Protein AF-A0A846E7K7-F1 (afdb_monomer)

Secondary structure (DSSP, 8-state):
--------HHHHTTPEEE-TTT--EEEEEEEEEEETTTTEEEEEEEEP------

Solvent-accessible surface area (backbone atoms only — not comparable to full-atom values): 3635 Å² total; per-residue (Å²): 133,84,76,80,86,82,77,58,72,74,74,50,46,68,37,74,44,59,44,90,90,78,64,49,72,71,27,24,30,71,45,78,40,62,43,75,93,78,72,40,81,76,48,70,44,67,41,70,78,80,80,78,81,131

Radius of gyration: 14.15 Å; Cα contacts (8 Å, |Δi|>4): 69; chains: 1; bounding box: 27×22×49 Å

Mean predicted aligned error: 6.05 Å

pLDDT: mean 88.23, std 15.23, range [44.31, 98.38]

Sequence (54 aa):
MTSEQISQRSDLLGTQVITRDTGKRLGVVSQLWVDIDRREVVAFSLRENLITGL

Nearest PDB structures (foldseek):
  1pm3-assembly1_B  TM=8.923E-01  e=9.088E-02  Methanothermobacter thermautotrophicus
  8onw-assembly2_C  TM=8.928E-01  e=4.546E-01  Archaeoglobus fulgidus
  3g7f-assembly1_H  TM=7.091E-01  e=1.087E+00  Blastochloris viridis
  9k3q-assembly1_H  TM=7.084E-01  e=1.243E+00  Rhodospirillum rubrum

Foldseek 3Di:
DPPDDDDDPVRQFQDWDADPPPRDTPATFHDWDAPPVVRDTDDTDGDHPPPPDD

Structure (mmCIF, N/CA/C/O backbone):
data_AF-A0A846E7K7-F1
#
_entry.id   AF-A0A846E7K7-F1
#
loop_
_atom_site.group_PDB
_atom_site.id
_atom_site.type_symbol
_atom_site.label_atom_id
_atom_site.label_alt_id
_atom_site.label_comp_id
_atom_site.label_asym_id
_atom_site.label_entity_id
_atom_site.label_seq_id
_atom_site.pdbx_PDB_ins_code
_atom_site.Cartn_x
_atom_site.Cartn_y
_atom_site.Cartn_z
_atom_site.occupancy
_atom_site.B_iso_or_equiv
_atom_site.auth_seq_id
_atom_site.auth_comp_id
_atom_site.auth_asym_id
_atom_site.auth_atom_id
_atom_site.pdbx_PDB_model_num
ATOM 1 N N . MET A 1 1 ? 15.212 3.208 24.815 1.00 47.66 1 MET A N 1
ATOM 2 C CA . MET A 1 1 ? 14.001 3.863 24.284 1.00 47.66 1 MET A CA 1
ATOM 3 C C . MET A 1 1 ? 14.094 3.788 22.774 1.00 47.66 1 MET A C 1
ATOM 5 O O . MET A 1 1 ? 14.958 4.440 22.204 1.00 47.66 1 MET A O 1
ATOM 9 N N . THR A 1 2 ? 13.329 2.914 22.132 1.00 56.72 2 THR A N 1
ATOM 10 C CA . THR A 1 2 ? 13.213 2.931 20.670 1.00 56.72 2 THR A CA 1
ATOM 11 C C . THR A 1 2 ? 12.369 4.144 20.310 1.00 56.72 2 THR A C 1
ATOM 13 O O . THR A 1 2 ? 11.224 4.225 20.741 1.00 56.72 2 THR A O 1
ATOM 16 N N . SER A 1 3 ? 12.949 5.118 19.608 1.00 72.19 3 SER A N 1
ATOM 17 C CA . SER A 1 3 ? 12.170 6.230 19.063 1.00 72.19 3 SER A CA 1
ATOM 18 C C . SER A 1 3 ? 11.126 5.641 18.127 1.00 72.19 3 SER A C 1
ATOM 20 O O . SER A 1 3 ? 11.493 4.977 17.158 1.00 72.19 3 SER A O 1
ATOM 22 N N . GLU A 1 4 ? 9.845 5.852 18.411 1.00 76.31 4 GLU A N 1
ATOM 23 C CA . GLU A 1 4 ? 8.810 5.544 17.432 1.00 76.31 4 GLU A CA 1
ATOM 24 C C . GLU A 1 4 ? 9.067 6.410 16.200 1.00 76.31 4 GLU A C 1
ATOM 26 O O . GLU A 1 4 ? 9.165 7.637 16.284 1.00 76.31 4 GLU A O 1
ATOM 31 N N . GLN A 1 5 ? 9.273 5.763 15.057 1.00 81.19 5 GLN A N 1
ATOM 32 C CA . GLN A 1 5 ? 9.493 6.464 13.805 1.00 81.19 5 GLN A CA 1
ATOM 33 C C . GLN A 1 5 ? 8.127 6.823 13.226 1.00 81.19 5 GLN A C 1
ATOM 35 O O . GLN A 1 5 ? 7.490 6.027 12.543 1.00 81.19 5 GLN A O 1
ATOM 40 N N . ILE A 1 6 ? 7.663 8.024 13.561 1.00 87.44 6 ILE A N 1
ATOM 41 C CA . ILE A 1 6 ? 6.406 8.573 13.059 1.00 87.44 6 ILE A CA 1
ATOM 42 C C . ILE A 1 6 ? 6.693 9.289 11.736 1.00 87.44 6 ILE A C 1
ATOM 44 O O . ILE A 1 6 ? 7.585 10.133 11.661 1.00 87.44 6 ILE A O 1
ATOM 48 N N . SER A 1 7 ? 5.928 8.969 10.695 1.00 90.06 7 SER A N 1
ATOM 49 C CA . SER A 1 7 ? 5.939 9.690 9.416 1.00 90.06 7 SER A CA 1
ATOM 50 C C . SER A 1 7 ? 4.586 10.346 9.189 1.00 90.06 7 SER A C 1
ATOM 52 O O . SER A 1 7 ? 3.548 9.726 9.440 1.00 90.06 7 SER A O 1
ATOM 54 N N . GLN A 1 8 ? 4.571 11.592 8.712 1.00 92.94 8 GLN A N 1
ATOM 55 C CA . GLN A 1 8 ? 3.311 12.232 8.355 1.00 92.94 8 GLN A CA 1
ATOM 56 C C . GLN A 1 8 ? 2.789 11.664 7.034 1.00 92.94 8 GLN A C 1
ATOM 58 O O . GLN A 1 8 ? 3.547 11.237 6.164 1.00 92.94 8 GLN A O 1
ATOM 63 N N . ARG A 1 9 ? 1.466 11.716 6.836 1.00 94.38 9 ARG A N 1
ATOM 64 C CA . ARG A 1 9 ? 0.839 11.332 5.560 1.00 94.38 9 ARG A CA 1
ATOM 65 C C . ARG A 1 9 ? 1.460 12.080 4.376 1.00 94.38 9 ARG A C 1
ATOM 67 O O . ARG A 1 9 ? 1.643 11.488 3.318 1.00 94.38 9 ARG A O 1
ATOM 74 N N . SER A 1 10 ? 1.759 13.367 4.548 1.00 94.19 10 SER A N 1
ATOM 75 C CA . SER A 1 10 ? 2.398 14.204 3.527 1.00 94.19 10 SER A CA 1
ATOM 76 C C . SER A 1 10 ? 3.767 13.686 3.106 1.00 94.19 10 SER A C 1
ATOM 78 O O . SER A 1 10 ? 4.104 13.805 1.936 1.00 94.19 10 SER A O 1
ATOM 80 N N . ASP A 1 11 ? 4.513 13.076 4.027 1.00 94.19 11 ASP A N 1
ATOM 81 C CA . ASP A 1 11 ? 5.863 12.572 3.764 1.00 94.19 11 ASP A CA 1
ATOM 82 C C . ASP A 1 11 ? 5.831 11.288 2.928 1.00 94.19 11 ASP A C 1
ATOM 84 O O . ASP A 1 11 ? 6.811 10.946 2.275 1.00 94.19 11 ASP A O 1
ATOM 88 N N . LEU A 1 12 ? 4.702 10.570 2.946 1.00 94.50 12 LEU A N 1
ATOM 89 C CA . LEU A 1 12 ? 4.508 9.317 2.216 1.00 94.50 12 LEU A CA 1
ATOM 90 C C . LEU A 1 12 ? 3.917 9.543 0.824 1.00 94.50 12 LEU A C 1
ATOM 92 O O . LEU A 1 12 ? 4.241 8.809 -0.110 1.00 94.50 12 LEU A O 1
ATOM 96 N N . LEU A 1 13 ? 3.056 10.545 0.655 1.00 96.06 13 LEU A N 1
ATOM 97 C CA . LEU A 1 13 ? 2.473 10.856 -0.648 1.00 96.06 13 LEU A CA 1
ATOM 98 C C . LEU A 1 13 ? 3.530 11.350 -1.639 1.00 96.06 13 LEU A C 1
ATOM 100 O O . LEU A 1 13 ? 4.411 12.132 -1.304 1.00 96.06 13 LEU A O 1
ATOM 104 N N . GLY A 1 14 ? 3.429 10.899 -2.888 1.00 94.50 14 GLY A N 1
ATOM 105 C CA . GLY A 1 14 ? 4.374 11.252 -3.949 1.00 94.50 14 GLY A CA 1
ATOM 106 C C . GLY A 1 14 ? 5.716 10.516 -3.877 1.00 94.50 14 GLY A C 1
ATOM 107 O O . GLY A 1 14 ? 6.502 10.609 -4.821 1.00 94.50 14 GLY A O 1
ATOM 108 N N . THR A 1 1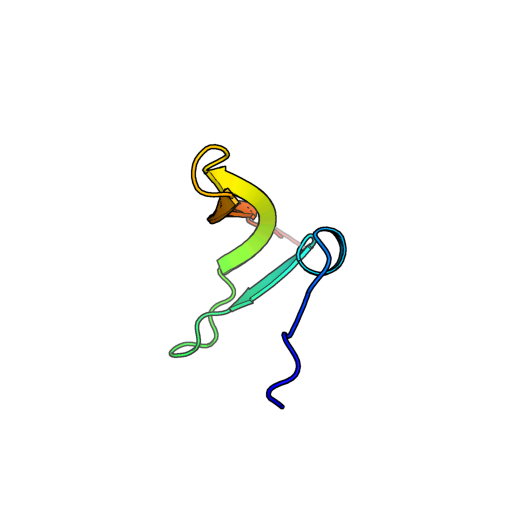5 ? 5.971 9.739 -2.821 1.00 95.44 15 THR A N 1
ATOM 109 C CA . THR A 1 15 ? 7.186 8.920 -2.720 1.00 95.44 15 THR A CA 1
ATOM 110 C C . THR A 1 15 ? 7.180 7.790 -3.744 1.00 95.44 15 THR A C 1
ATOM 112 O O . THR A 1 15 ? 6.128 7.266 -4.121 1.00 95.44 15 THR A O 1
ATOM 115 N N . GLN A 1 16 ? 8.366 7.426 -4.233 1.00 95.50 16 GLN A N 1
ATOM 116 C CA . GLN A 1 16 ? 8.520 6.335 -5.190 1.00 95.50 16 GLN A CA 1
ATOM 117 C C . GLN A 1 16 ? 8.515 4.986 -4.475 1.00 95.50 16 GLN A C 1
ATOM 119 O O . GLN A 1 16 ? 9.213 4.804 -3.480 1.00 95.50 16 GLN A O 1
ATOM 124 N N . VAL A 1 17 ? 7.796 4.018 -5.039 1.00 95.56 17 VAL A N 1
ATOM 125 C CA . VAL A 1 17 ? 7.855 2.625 -4.586 1.00 95.56 17 VAL A CA 1
ATOM 126 C C . VAL A 1 17 ? 8.748 1.845 -5.536 1.00 95.56 17 VAL A C 1
ATOM 128 O O . VAL A 1 17 ? 8.483 1.785 -6.738 1.00 95.56 17 VAL A O 1
ATOM 131 N N . ILE A 1 18 ? 9.822 1.275 -4.997 1.00 95.44 18 ILE A N 1
ATOM 132 C CA . ILE A 1 18 ? 10.857 0.559 -5.744 1.00 95.44 18 ILE A CA 1
ATOM 133 C C . ILE A 1 18 ? 11.016 -0.827 -5.120 1.00 95.44 18 ILE A C 1
ATOM 135 O O . ILE A 1 18 ? 11.140 -0.950 -3.900 1.00 95.44 18 ILE A O 1
ATOM 139 N N . THR A 1 19 ? 10.992 -1.875 -5.941 1.00 96.31 19 THR A N 1
ATOM 140 C CA . THR A 1 19 ? 11.216 -3.245 -5.473 1.00 96.31 19 THR A CA 1
ATOM 141 C C . THR A 1 19 ? 12.670 -3.435 -5.045 1.00 96.31 19 THR A C 1
ATOM 143 O O . THR A 1 19 ? 13.601 -2.956 -5.693 1.00 96.31 19 THR A O 1
ATOM 146 N N . ARG A 1 20 ? 12.885 -4.140 -3.932 1.00 96.88 20 ARG A N 1
ATOM 147 C CA . ARG A 1 20 ? 14.229 -4.336 -3.365 1.00 96.88 20 ARG A CA 1
ATOM 148 C C . ARG A 1 20 ? 15.093 -5.294 -4.187 1.00 96.88 20 ARG A C 1
ATOM 150 O O . ARG A 1 20 ? 16.307 -5.153 -4.190 1.00 96.88 20 ARG A O 1
ATOM 157 N N . ASP A 1 21 ? 14.470 -6.273 -4.829 1.00 96.88 21 ASP A N 1
ATOM 158 C CA . ASP A 1 21 ? 15.132 -7.371 -5.535 1.00 96.88 21 ASP A CA 1
ATOM 159 C C . ASP A 1 21 ? 15.636 -6.971 -6.928 1.00 96.88 21 ASP A C 1
ATOM 161 O O . ASP A 1 21 ? 16.743 -7.322 -7.321 1.00 96.88 21 ASP A O 1
ATOM 165 N N . THR A 1 22 ? 14.825 -6.217 -7.666 1.00 96.00 22 THR A N 1
ATOM 166 C CA . THR A 1 22 ? 15.051 -5.870 -9.075 1.00 96.00 22 THR A CA 1
ATOM 167 C C . THR A 1 22 ? 15.298 -4.382 -9.289 1.00 96.00 22 THR A C 1
ATOM 169 O O . THR A 1 22 ? 15.660 -3.979 -10.391 1.00 96.00 22 THR A O 1
ATOM 172 N N . GLY A 1 23 ? 15.077 -3.542 -8.272 1.00 95.31 23 GLY A N 1
ATOM 173 C CA . GLY A 1 23 ? 15.148 -2.087 -8.419 1.00 95.31 23 GLY A CA 1
ATOM 174 C C . GLY A 1 23 ? 14.053 -1.520 -9.329 1.00 95.31 23 GLY A C 1
ATOM 175 O O . GLY A 1 23 ? 14.139 -0.371 -9.764 1.00 95.31 23 GLY A O 1
ATOM 176 N N . LYS A 1 24 ? 13.013 -2.306 -9.641 1.00 93.81 24 LYS A N 1
ATOM 177 C CA . LYS A 1 24 ? 11.916 -1.879 -10.506 1.00 93.81 24 LYS A CA 1
ATOM 178 C C . LYS A 1 24 ? 11.067 -0.855 -9.765 1.00 93.81 24 LYS A C 1
ATOM 180 O O . LYS A 1 24 ? 10.497 -1.135 -8.710 1.00 93.81 24 LYS A O 1
ATOM 185 N N . ARG A 1 25 ? 10.913 0.328 -10.356 1.00 93.31 25 ARG A N 1
ATOM 186 C CA . ARG A 1 25 ? 9.963 1.331 -9.873 1.00 93.31 25 ARG A CA 1
ATOM 187 C C . ARG A 1 25 ? 8.533 0.901 -10.212 1.00 93.31 25 ARG A C 1
ATOM 189 O O . ARG A 1 25 ? 8.190 0.781 -11.384 1.00 93.31 25 ARG A O 1
ATOM 196 N N . LEU A 1 26 ? 7.707 0.709 -9.187 1.00 93.94 26 LEU A N 1
ATOM 197 C CA . LEU A 1 26 ? 6.292 0.342 -9.315 1.00 93.94 26 LEU A CA 1
ATOM 198 C C . LEU A 1 26 ? 5.384 1.559 -9.535 1.00 93.94 26 LEU A C 1
ATOM 200 O O . LEU A 1 26 ? 4.354 1.446 -10.184 1.00 93.94 26 LEU A O 1
ATOM 204 N N . GLY A 1 27 ? 5.757 2.732 -9.019 1.00 95.00 27 GLY A N 1
ATOM 205 C CA . GLY A 1 27 ? 4.954 3.946 -9.165 1.00 95.00 27 GLY A CA 1
ATOM 206 C C . GLY A 1 27 ? 5.272 4.996 -8.109 1.00 95.00 27 GLY A C 1
ATOM 207 O O . GLY A 1 27 ? 6.350 4.975 -7.509 1.00 95.00 27 GLY A O 1
ATOM 208 N N . VAL A 1 28 ? 4.334 5.921 -7.904 1.00 95.88 28 VAL A N 1
ATOM 209 C CA . VAL A 1 28 ? 4.319 6.828 -6.745 1.00 95.88 28 VAL A CA 1
ATOM 210 C C . VAL A 1 28 ? 3.113 6.558 -5.857 1.00 95.88 28 VAL A C 1
ATOM 212 O O . VAL A 1 28 ? 2.044 6.219 -6.365 1.00 95.88 28 VAL A O 1
ATOM 215 N N . VAL A 1 29 ? 3.254 6.750 -4.549 1.00 97.06 29 VAL A N 1
ATOM 216 C CA . VAL A 1 29 ? 2.129 6.665 -3.608 1.00 97.06 29 VAL A CA 1
ATOM 217 C C . VAL A 1 29 ? 1.150 7.815 -3.860 1.00 97.06 29 VAL A C 1
ATOM 219 O O . VAL A 1 29 ? 1.535 8.983 -3.809 1.00 97.06 29 VAL A O 1
ATOM 222 N N . SER A 1 30 ? -0.123 7.504 -4.102 1.00 96.50 30 SER A N 1
ATOM 223 C CA . SER A 1 30 ? -1.187 8.500 -4.314 1.00 96.50 30 SE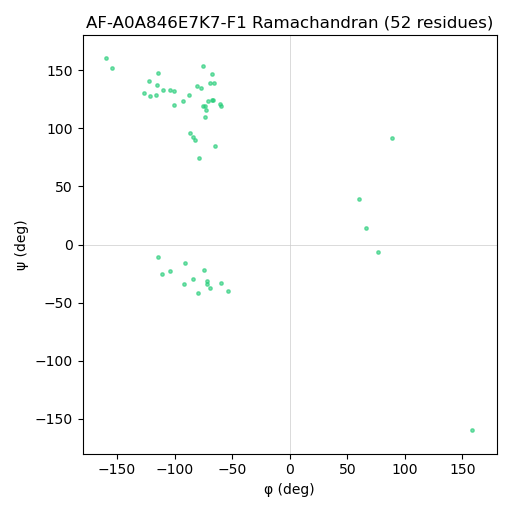R A CA 1
ATOM 224 C C . SER A 1 30 ? -2.200 8.557 -3.172 1.00 96.50 30 SER A C 1
ATOM 226 O O . SER A 1 30 ? -2.821 9.597 -2.950 1.00 96.50 30 SER A O 1
ATOM 228 N N . GLN A 1 31 ? -2.363 7.461 -2.430 1.00 97.12 31 GLN A N 1
ATOM 229 C CA . GLN A 1 31 ? -3.323 7.361 -1.336 1.00 97.12 31 GLN A CA 1
ATOM 230 C C . GLN A 1 31 ? -2.881 6.311 -0.315 1.00 97.12 31 GLN A C 1
ATOM 232 O O . GLN A 1 31 ? -2.210 5.340 -0.657 1.00 97.12 31 GLN A O 1
ATOM 237 N N . LEU A 1 32 ? -3.294 6.518 0.935 1.00 97.56 32 LEU A N 1
ATOM 238 C CA . LEU A 1 32 ? -3.179 5.566 2.033 1.00 97.56 32 LEU A C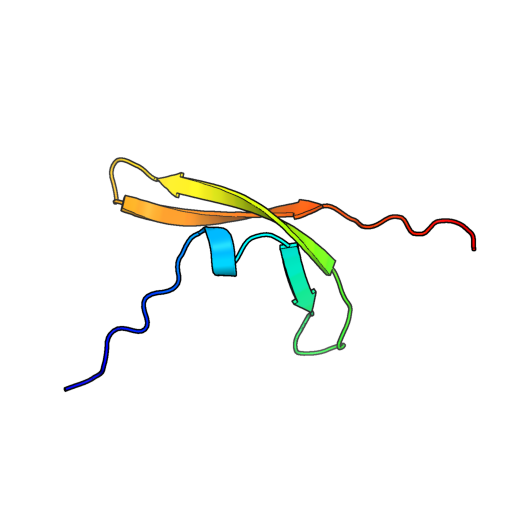A 1
ATOM 239 C C . LEU A 1 32 ? -4.582 5.066 2.381 1.00 97.56 32 LEU A C 1
ATOM 241 O O . LEU A 1 32 ? -5.498 5.880 2.521 1.00 97.56 32 LEU A O 1
ATOM 245 N N . TRP A 1 33 ? -4.739 3.757 2.532 1.00 97.81 33 TRP A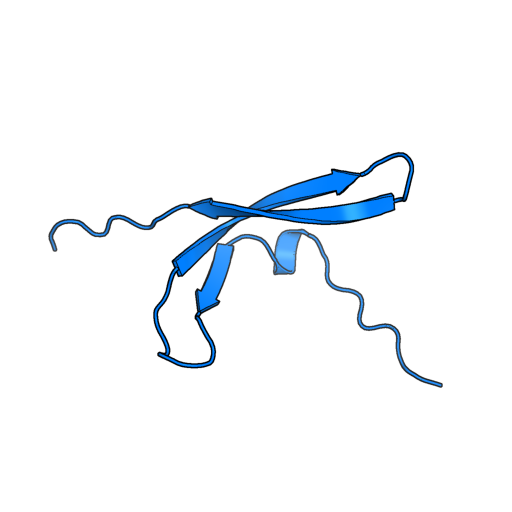 N 1
ATOM 246 C CA . TRP A 1 33 ? -5.956 3.132 3.040 1.00 97.81 33 TRP A CA 1
ATOM 247 C C . TRP A 1 33 ? -5.762 2.778 4.502 1.00 97.81 33 TRP A C 1
ATOM 249 O O . TRP A 1 33 ? -4.748 2.183 4.865 1.00 97.81 33 TRP A O 1
ATOM 259 N N . VAL A 1 34 ? -6.737 3.147 5.325 1.00 97.62 34 VAL A N 1
ATOM 260 C CA . VAL A 1 34 ? -6.700 2.949 6.771 1.00 97.62 34 VAL A CA 1
ATOM 261 C C . VAL A 1 34 ? -7.902 2.110 7.168 1.00 97.62 34 VAL A C 1
ATOM 263 O O . VAL A 1 34 ? -9.030 2.451 6.815 1.00 97.62 34 VAL A O 1
ATOM 266 N N . ASP A 1 35 ? -7.657 1.034 7.905 1.00 98.06 35 ASP A N 1
ATOM 267 C CA . ASP A 1 35 ? -8.694 0.396 8.707 1.00 98.06 35 ASP A CA 1
ATOM 268 C C . ASP A 1 35 ? -8.948 1.305 9.916 1.00 98.06 35 ASP A C 1
ATOM 270 O O . ASP A 1 35 ? -8.078 1.484 10.771 1.00 98.06 35 ASP A O 1
ATOM 274 N N . ILE A 1 36 ? -10.115 1.948 9.943 1.00 96.81 36 ILE A N 1
ATOM 275 C CA . ILE A 1 36 ? -10.457 2.955 10.956 1.00 96.81 36 ILE A CA 1
ATOM 276 C C . ILE A 1 36 ? -10.709 2.301 12.318 1.00 96.81 36 ILE A C 1
ATOM 278 O O . ILE A 1 36 ? -10.351 2.887 13.343 1.00 96.81 36 ILE A O 1
ATOM 282 N N . ASP A 1 37 ? -11.267 1.090 12.333 1.00 98.38 37 ASP A N 1
ATOM 283 C CA . ASP A 1 37 ? -11.577 0.370 13.566 1.00 98.38 37 ASP A CA 1
ATOM 284 C C . ASP A 1 37 ? -10.286 -0.063 14.272 1.00 98.38 37 ASP A C 1
ATOM 286 O O . ASP A 1 37 ? -10.179 0.029 15.498 1.00 98.38 37 ASP A O 1
ATOM 290 N N . ARG A 1 38 ? -9.268 -0.464 13.497 1.00 97.75 38 ARG A N 1
ATOM 291 C CA . ARG A 1 38 ? -7.943 -0.861 14.014 1.00 97.75 38 ARG A CA 1
ATOM 292 C C . ARG A 1 38 ? -6.937 0.281 14.107 1.00 97.75 38 ARG A C 1
ATOM 294 O O . ARG A 1 38 ? -5.950 0.155 14.824 1.00 97.75 38 ARG A O 1
ATOM 301 N N . ARG A 1 39 ? -7.203 1.405 13.435 1.00 94.75 39 ARG A N 1
ATOM 302 C CA . ARG A 1 39 ? -6.305 2.568 13.298 1.00 94.75 39 ARG A CA 1
ATOM 303 C C . ARG A 1 39 ? -4.975 2.222 12.623 1.00 94.75 39 ARG A C 1
ATOM 305 O O . ARG A 1 39 ? -3.929 2.753 12.990 1.00 94.75 39 ARG A O 1
ATOM 312 N N . GLU A 1 40 ? -5.022 1.362 11.612 1.00 96.06 40 GLU A N 1
ATOM 313 C CA . GLU A 1 40 ? -3.834 0.857 10.917 1.00 96.06 40 GLU A CA 1
ATOM 314 C C . GLU A 1 40 ? -3.884 1.170 9.422 1.00 96.06 40 GLU A C 1
ATOM 316 O O . GLU A 1 40 ? -4.929 1.067 8.780 1.00 96.06 40 GLU A O 1
ATOM 321 N N . VAL A 1 41 ? -2.735 1.531 8.844 1.00 95.88 41 VAL A N 1
ATOM 322 C CA . VAL A 1 41 ? -2.596 1.647 7.388 1.00 95.88 41 VAL A CA 1
ATOM 323 C C . VAL A 1 41 ? -2.505 0.240 6.807 1.00 95.88 41 VAL A C 1
ATOM 325 O O . VAL A 1 41 ? -1.571 -0.497 7.111 1.00 95.88 41 VAL A O 1
ATOM 328 N N . VAL A 1 42 ? -3.453 -0.121 5.947 1.00 97.94 42 VAL A N 1
ATOM 329 C CA . VAL A 1 42 ? -3.563 -1.477 5.386 1.00 97.94 42 VAL A CA 1
ATOM 330 C C . VAL A 1 42 ? -3.072 -1.575 3.946 1.00 97.94 42 VAL A C 1
ATOM 332 O O . VAL A 1 42 ? -2.705 -2.656 3.494 1.00 97.94 42 VAL A O 1
ATOM 335 N N . ALA A 1 43 ? -3.048 -0.460 3.210 1.00 97.50 43 ALA A N 1
ATOM 336 C CA . ALA A 1 43 ? -2.568 -0.442 1.832 1.00 97.50 43 ALA A CA 1
ATOM 337 C C . ALA A 1 43 ? -2.161 0.959 1.362 1.00 97.50 43 ALA A C 1
ATOM 339 O O . ALA A 1 43 ? -2.626 1.977 1.878 1.00 97.50 43 ALA A O 1
ATOM 340 N N . PHE A 1 44 ? -1.353 0.994 0.302 1.00 97.31 44 PHE A N 1
ATOM 341 C CA . PHE A 1 44 ? -1.035 2.196 -0.461 1.00 97.31 44 PHE A CA 1
ATOM 342 C C . PHE A 1 44 ? -1.550 2.044 -1.890 1.00 97.31 44 PHE A C 1
ATOM 344 O O . PHE A 1 44 ? -1.235 1.059 -2.559 1.00 97.31 44 PHE A O 1
ATOM 351 N N . SER A 1 45 ? -2.299 3.029 -2.382 1.00 97.25 45 SER A N 1
ATOM 352 C CA . SER A 1 45 ? -2.570 3.119 -3.818 1.00 97.25 45 SER A CA 1
ATOM 353 C C . SER A 1 45 ? -1.342 3.674 -4.519 1.00 97.25 45 SER A C 1
ATOM 355 O O . SER A 1 45 ? -0.774 4.683 -4.087 1.00 97.25 45 SER A O 1
ATOM 357 N N . LEU A 1 46 ? -0.970 3.044 -5.629 1.00 96.25 46 LEU A N 1
ATOM 358 C CA . LEU A 1 46 ? 0.084 3.533 -6.501 1.00 96.25 46 LEU A CA 1
ATOM 359 C C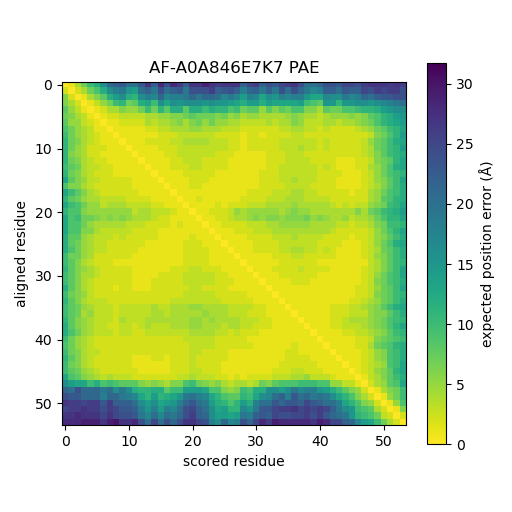 . LEU A 1 46 ? -0.534 4.164 -7.739 1.00 96.25 46 LEU A C 1
ATOM 361 O O 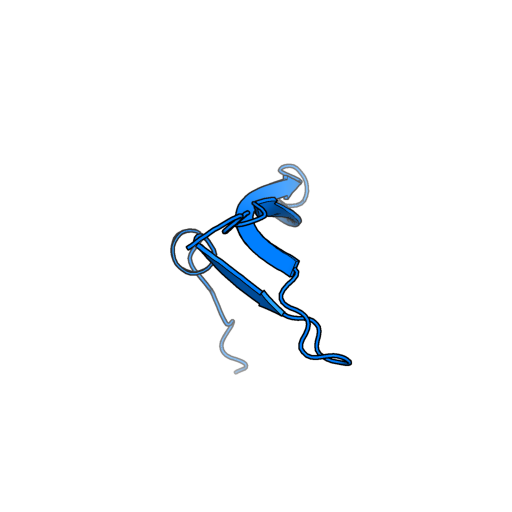. LEU A 1 46 ? -1.404 3.582 -8.383 1.00 96.25 46 LEU A O 1
ATOM 365 N N . ARG A 1 47 ? -0.051 5.352 -8.091 1.00 93.81 47 ARG A N 1
ATOM 366 C CA . ARG A 1 47 ? -0.228 5.895 -9.430 1.00 93.81 47 ARG A CA 1
ATOM 367 C C . ARG A 1 47 ? 0.980 5.493 -10.265 1.00 93.81 47 ARG A C 1
ATOM 369 O O . ARG A 1 47 ? 2.120 5.838 -9.935 1.00 93.81 47 ARG A O 1
ATOM 376 N N . GLU A 1 48 ? 0.723 4.826 -11.381 1.00 84.38 48 GLU A N 1
ATOM 377 C CA . GLU A 1 48 ? 1.724 4.689 -12.429 1.00 84.38 48 GLU A CA 1
ATOM 378 C C . GLU A 1 48 ? 1.983 6.070 -13.040 1.00 84.38 48 GLU A C 1
ATOM 380 O O . GLU A 1 48 ? 1.073 6.755 -13.510 1.00 84.38 48 GLU A O 1
ATOM 385 N N . ASN A 1 49 ? 3.242 6.507 -13.037 1.00 67.75 49 ASN A N 1
ATOM 386 C CA . ASN A 1 49 ? 3.628 7.601 -13.918 1.00 67.75 49 ASN A CA 1
ATOM 387 C C . ASN A 1 49 ? 3.884 6.961 -15.276 1.00 67.75 49 ASN A C 1
ATOM 389 O O . ASN A 1 49 ? 5.007 6.537 -15.543 1.00 67.75 49 ASN A O 1
ATOM 393 N N . LEU A 1 50 ? 2.843 6.870 -16.101 1.00 59.81 50 LEU A N 1
ATOM 394 C CA . LEU A 1 50 ? 3.003 6.653 -17.531 1.0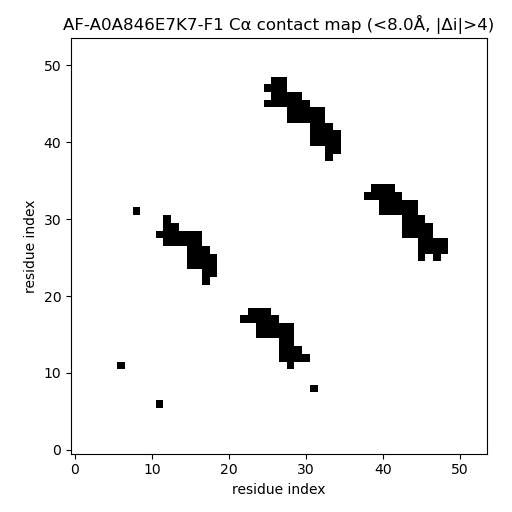0 59.81 50 LEU A CA 1
ATOM 395 C C . LEU A 1 50 ? 3.709 7.893 -18.092 1.00 59.81 50 LEU A C 1
ATOM 397 O O . LEU A 1 50 ? 3.067 8.841 -18.534 1.00 59.81 50 LEU A O 1
ATOM 401 N N . ILE A 1 51 ? 5.040 7.929 -18.021 1.00 59.31 51 ILE A N 1
ATOM 402 C CA . ILE A 1 51 ? 5.811 8.750 -18.954 1.00 59.31 51 ILE A CA 1
ATOM 403 C C . ILE A 1 51 ? 5.857 7.930 -20.239 1.00 59.31 51 ILE A C 1
ATOM 405 O O . ILE A 1 51 ? 6.832 7.248 -20.539 1.00 59.31 51 ILE A O 1
ATOM 409 N N . THR A 1 52 ? 4.733 7.895 -20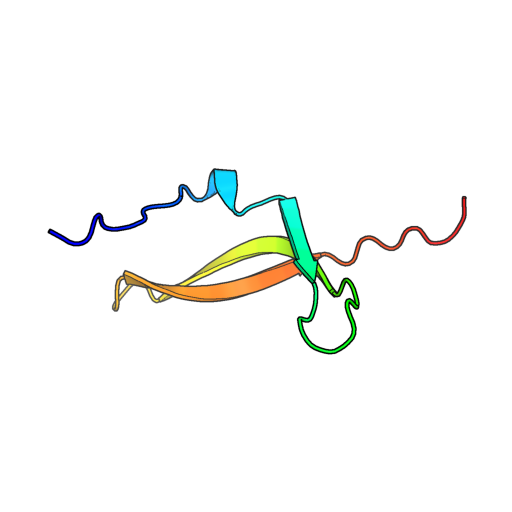.946 1.00 47.38 52 THR A N 1
ATOM 410 C CA . THR A 1 52 ? 4.683 7.351 -22.296 1.00 47.38 52 THR A CA 1
ATOM 411 C C . THR A 1 52 ? 5.052 8.498 -23.229 1.00 47.38 52 THR A C 1
ATOM 413 O O . THR A 1 52 ? 4.203 9.318 -23.555 1.00 47.38 52 THR A O 1
ATOM 416 N N . GLY A 1 53 ? 6.331 8.568 -23.605 1.00 52.28 53 GLY A N 1
ATOM 417 C CA . GLY A 1 53 ? 6.842 9.465 -24.646 1.00 52.28 53 GLY A CA 1
ATOM 418 C C . GLY A 1 53 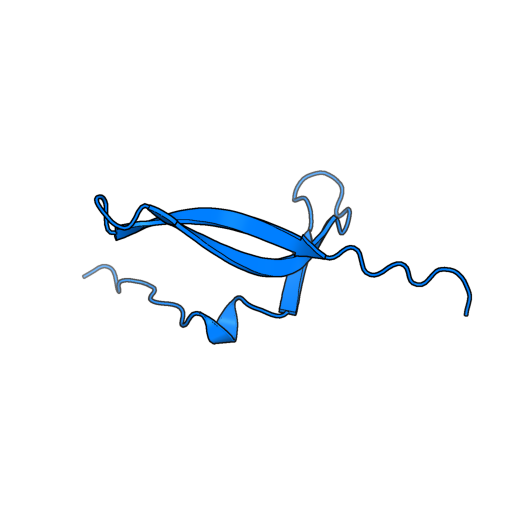? 7.278 10.852 -24.167 1.00 52.28 53 GLY A C 1
ATOM 419 O O . GLY A 1 53 ? 6.491 11.795 -24.189 1.00 52.28 53 GLY A O 1
ATOM 420 N N . LEU A 1 54 ? 8.560 10.976 -23.822 1.00 44.31 54 LEU A N 1
ATOM 421 C CA . LEU A 1 54 ? 9.378 12.158 -24.108 1.00 44.31 54 LEU A CA 1
ATOM 422 C C . LEU A 1 54 ? 10.684 11.676 -24.736 1.00 44.31 54 LEU A C 1
ATOM 424 O O . LEU A 1 54 ? 11.193 10.638 -24.252 1.00 44.31 54 LEU A O 1
#